Protein AF-A0A2G6HIY7-F1 (afdb_monomer)

pLDDT: mean 89.02, std 12.28, range [42.38, 97.38]

Radius of gyration: 20.99 Å; Cα contacts (8 Å, |Δi|>4): 60; chains: 1; bounding box: 28×36×67 Å

Foldseek 3Di:
DDDPPPPDDDDDDDDADVDPTVDPDDDQLLVVCVVLVHDSVDPVLSVQLVVLLVVCVVVVVVPDDPQVSVQSSCVSSVHHRPD

Structure (mmCIF, N/CA/C/O backbone):
data_AF-A0A2G6HIY7-F1
#
_entry.id   AF-A0A2G6HIY7-F1
#
loop_
_atom_site.group_PDB
_atom_site.id
_atom_site.type_symbol
_atom_site.label_atom_id
_atom_site.label_alt_id
_atom_site.label_comp_id
_atom_site.label_asym_id
_atom_site.label_entity_id
_atom_site.label_seq_id
_atom_site.pdbx_PDB_ins_code
_atom_site.Cartn_x
_atom_site.Cartn_y
_atom_site.Cartn_z
_atom_site.occupancy
_atom_site.B_iso_or_equiv
_atom_site.auth_seq_id
_atom_site.auth_comp_id
_atom_site.auth_asym_id
_atom_site.auth_atom_id
_atom_site.pdbx_PDB_model_num
ATOM 1 N N . MET A 1 1 ? -3.987 -21.986 52.208 1.00 42.38 1 MET A N 1
ATOM 2 C CA . MET A 1 1 ? -4.241 -21.937 50.754 1.00 42.38 1 MET A CA 1
ATOM 3 C C . MET A 1 1 ? -4.656 -20.511 50.437 1.00 42.38 1 MET A C 1
ATOM 5 O O . MET A 1 1 ? -5.671 -20.080 50.961 1.00 42.38 1 MET A O 1
ATOM 9 N N . SER A 1 2 ? -3.811 -19.748 49.741 1.00 44.84 2 SER A N 1
ATOM 10 C CA . SER A 1 2 ? -4.075 -18.342 49.411 1.00 44.84 2 SER A CA 1
ATOM 11 C C . SER A 1 2 ? -4.823 -18.295 48.083 1.00 44.84 2 SER A C 1
ATOM 13 O O . SER A 1 2 ? -4.302 -18.729 47.059 1.00 44.84 2 SE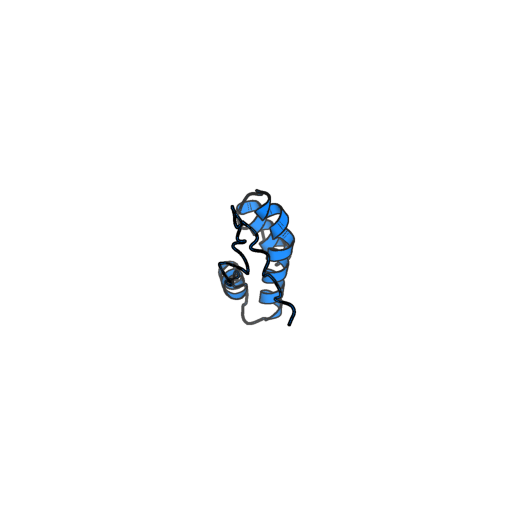R A O 1
ATOM 15 N N . THR A 1 3 ? -6.074 -17.853 48.133 1.00 48.06 3 THR A N 1
ATOM 16 C CA . THR A 1 3 ? -6.924 -17.599 46.974 1.00 48.06 3 THR A CA 1
ATOM 17 C C . THR A 1 3 ? -6.371 -16.379 46.250 1.00 48.06 3 THR A C 1
ATOM 19 O O . THR A 1 3 ? -6.413 -15.268 46.771 1.00 48.06 3 THR A O 1
ATOM 22 N N . THR A 1 4 ? -5.815 -16.579 45.059 1.00 57.72 4 THR A N 1
ATOM 23 C CA . THR A 1 4 ? -5.486 -15.481 44.152 1.00 57.72 4 THR A CA 1
ATOM 24 C C . THR A 1 4 ? -6.803 -14.880 43.664 1.00 57.72 4 THR A C 1
ATOM 26 O O . THR A 1 4 ? -7.442 -15.419 42.763 1.00 57.72 4 THR A O 1
ATOM 29 N N . GLU A 1 5 ? -7.256 -13.802 44.304 1.00 59.03 5 GLU A N 1
ATOM 30 C CA . GLU A 1 5 ? -8.374 -13.000 43.812 1.00 59.03 5 GLU A CA 1
ATOM 31 C C . GLU A 1 5 ? -7.994 -12.421 42.446 1.00 59.03 5 GLU A C 1
ATOM 33 O O . GLU A 1 5 ? -7.114 -11.566 42.324 1.00 59.03 5 GLU A O 1
ATOM 38 N N . LEU A 1 6 ? -8.646 -12.910 41.392 1.00 64.06 6 LEU A N 1
ATOM 39 C CA . LEU A 1 6 ? -8.596 -12.280 40.082 1.00 64.06 6 LEU A CA 1
ATOM 40 C C . LEU A 1 6 ? -9.308 -10.933 40.196 1.00 64.06 6 LEU A C 1
ATOM 42 O O . LEU A 1 6 ? -10.535 -10.860 40.215 1.00 64.06 6 LEU A O 1
ATOM 46 N N . GLN A 1 7 ? -8.527 -9.861 40.286 1.00 63.38 7 GLN A N 1
ATO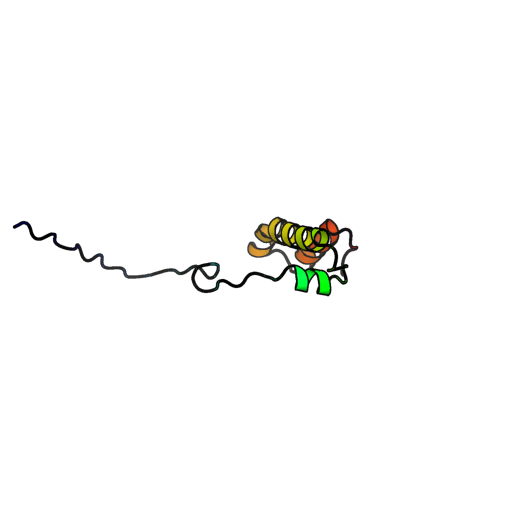M 47 C CA . GLN A 1 7 ? -9.022 -8.492 40.248 1.00 63.38 7 GLN A CA 1
ATOM 48 C C . GLN A 1 7 ? -9.777 -8.268 38.923 1.00 63.38 7 GLN A C 1
ATOM 50 O O . GLN A 1 7 ? -9.168 -8.089 37.866 1.00 63.38 7 GLN A O 1
ATOM 55 N N . GLN A 1 8 ? -11.114 -8.293 38.957 1.00 66.94 8 GLN A N 1
ATOM 56 C CA . GLN A 1 8 ? -11.950 -7.936 37.811 1.00 66.94 8 GLN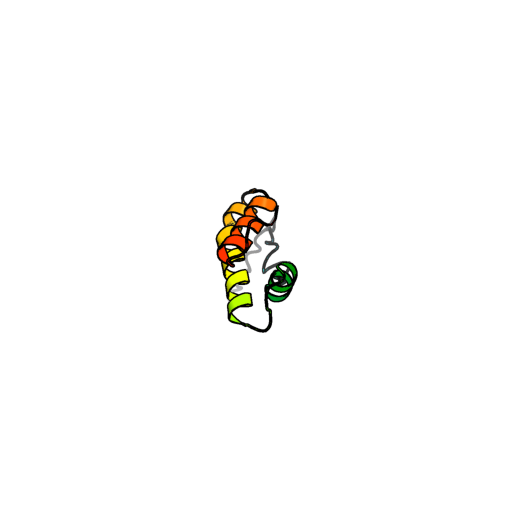 A CA 1
ATOM 57 C C . GLN A 1 8 ? -11.751 -6.449 37.497 1.00 66.94 8 GLN A C 1
ATOM 59 O O . GLN A 1 8 ? -12.242 -5.570 38.206 1.00 66.94 8 GLN A O 1
ATOM 64 N N . LYS A 1 9 ? -11.021 -6.146 36.420 1.00 76.31 9 LYS A N 1
ATOM 65 C CA . LYS A 1 9 ? -10.948 -4.784 35.885 1.00 76.31 9 LYS A CA 1
ATOM 66 C C . LYS A 1 9 ? -12.230 -4.476 35.113 1.00 76.31 9 LYS A C 1
ATOM 68 O O . LYS A 1 9 ? -12.558 -5.161 34.149 1.00 76.31 9 LYS A O 1
ATOM 73 N N . HIS A 1 10 ? -12.933 -3.422 35.515 1.00 86.06 10 HIS A N 1
ATOM 74 C CA . HIS A 1 10 ? -14.146 -2.959 34.844 1.00 86.06 10 HIS A CA 1
ATOM 75 C C . HIS A 1 10 ? -13.793 -2.123 33.599 1.00 86.06 10 HIS A C 1
ATOM 77 O O . HIS A 1 10 ? -13.643 -0.900 33.675 1.00 86.06 10 HIS A O 1
ATOM 83 N N . ILE A 1 11 ? -13.621 -2.788 32.454 1.00 88.06 11 ILE A N 1
ATOM 84 C CA . ILE A 1 11 ? -13.357 -2.141 31.159 1.00 88.06 11 ILE A CA 1
ATOM 85 C C . ILE A 1 11 ? -14.668 -1.585 30.596 1.00 88.06 11 ILE A C 1
ATOM 87 O O . ILE A 1 11 ? -15.643 -2.314 30.454 1.00 88.06 11 ILE A O 1
ATOM 91 N N . LYS A 1 12 ? -14.688 -0.287 30.271 1.00 92.69 12 LYS A N 1
ATOM 92 C CA . LYS A 1 12 ? -15.869 0.393 29.708 1.00 92.69 12 LYS A CA 1
ATOM 93 C C . LYS A 1 12 ? -15.823 0.545 28.188 1.00 92.69 12 LYS A C 1
ATOM 95 O O . LYS A 1 12 ? -16.872 0.625 27.564 1.00 92.69 12 LYS A O 1
ATOM 100 N N . VAL A 1 13 ? -14.624 0.621 27.610 1.00 95.38 13 VAL A N 1
ATOM 101 C CA . VAL A 1 13 ? -14.407 0.834 26.174 1.00 95.38 13 VAL A CA 1
ATOM 102 C C . VAL A 1 13 ? -13.201 0.020 25.729 1.00 95.38 13 VAL A C 1
ATOM 104 O O . VAL A 1 13 ? -12.202 -0.050 26.447 1.00 95.38 13 VAL A O 1
ATOM 107 N N . VAL A 1 14 ? -13.304 -0.566 24.539 1.00 94.25 14 VAL A N 1
ATOM 108 C CA . VAL A 1 14 ? -12.199 -1.213 23.832 1.00 94.25 14 VAL A CA 1
ATOM 109 C C . VAL A 1 14 ? -12.105 -0.582 22.448 1.00 94.25 14 VAL A C 1
ATOM 111 O O . VAL A 1 14 ? -13.116 -0.448 21.762 1.00 94.25 14 VAL A O 1
ATOM 114 N N . LEU A 1 15 ? -10.898 -0.175 22.068 1.00 96.38 15 LEU A N 1
ATOM 115 C CA . LEU A 1 15 ? -10.582 0.350 20.744 1.00 96.38 15 LEU A CA 1
ATOM 116 C C . LEU A 1 15 ? -9.800 -0.722 19.991 1.00 96.38 15 LEU A C 1
ATOM 118 O O . LEU A 1 15 ? -8.859 -1.296 20.540 1.00 96.38 15 LEU A O 1
ATOM 122 N N . PHE A 1 16 ? -10.199 -0.982 18.752 1.00 96.44 16 PHE A N 1
ATOM 123 C CA . PHE A 1 16 ? -9.514 -1.916 17.870 1.00 96.44 16 PHE A CA 1
ATOM 124 C C . PHE A 1 16 ? -8.922 -1.140 16.704 1.00 96.44 16 PHE A C 1
ATOM 126 O O . PHE A 1 16 ? -9.626 -0.363 16.061 1.00 96.44 16 PHE A O 1
ATOM 133 N N . ASP A 1 17 ? -7.642 -1.375 16.437 1.00 93.69 17 ASP A N 1
ATOM 134 C CA . ASP A 1 17 ? -7.057 -1.007 15.154 1.00 93.69 17 ASP A CA 1
ATOM 135 C C . ASP A 1 17 ? -7.751 -1.801 14.034 1.00 93.69 17 ASP A C 1
ATOM 137 O O . ASP A 1 17 ? -8.260 -2.905 14.246 1.00 93.69 17 ASP A O 1
ATOM 141 N N . VAL A 1 18 ? -7.784 -1.248 12.831 1.00 92.12 18 VAL A N 1
ATOM 142 C CA . VAL A 1 18 ? -8.258 -1.968 11.653 1.00 92.12 18 VAL A CA 1
ATOM 143 C C . VAL A 1 18 ? -7.143 -2.877 11.142 1.00 92.12 18 VAL A C 1
ATOM 145 O O . VAL A 1 18 ? -7.349 -4.084 11.001 1.00 92.12 18 VAL A O 1
ATOM 148 N N . GLY A 1 19 ? -5.953 -2.320 10.903 1.00 89.88 19 GLY A N 1
ATOM 149 C CA . GLY A 1 19 ? -4.827 -3.034 10.307 1.00 89.88 19 GLY A CA 1
ATOM 150 C C . GLY A 1 19 ? -4.161 -3.991 11.293 1.00 89.88 19 GLY A C 1
ATOM 151 O O . GLY A 1 19 ? -3.831 -3.631 12.413 1.00 89.88 19 GLY A O 1
ATOM 152 N N . GLY A 1 20 ? -3.973 -5.252 10.908 1.00 89.69 20 GLY A N 1
ATOM 153 C CA . GLY A 1 20 ? -3.310 -6.263 11.741 1.00 89.69 20 GLY A CA 1
ATOM 154 C C . GLY A 1 20 ? -4.122 -6.763 12.944 1.00 89.69 20 GLY A C 1
ATOM 155 O O . GLY A 1 20 ? -3.745 -7.779 13.529 1.00 89.69 20 GLY A O 1
ATOM 156 N N . VAL A 1 21 ? -5.246 -6.115 13.274 1.00 95.00 21 VAL A N 1
ATOM 157 C CA . VAL A 1 21 ? -6.157 -6.509 14.358 1.00 95.00 21 VAL A CA 1
ATOM 158 C C . VAL A 1 21 ? -7.484 -7.019 13.796 1.00 95.00 21 VAL A C 1
ATOM 160 O O . VAL A 1 21 ? -7.766 -8.210 13.923 1.00 95.00 21 VAL A O 1
ATOM 163 N N . LEU A 1 22 ? -8.281 -6.165 13.142 1.00 95.38 22 LEU A N 1
ATOM 164 C CA . LEU A 1 22 ? -9.548 -6.586 12.525 1.00 95.38 22 LEU A CA 1
ATOM 165 C C . LEU A 1 22 ? -9.346 -7.180 11.125 1.00 95.38 22 LEU A C 1
ATOM 167 O O . LEU A 1 22 ? -10.046 -8.116 10.742 1.00 95.38 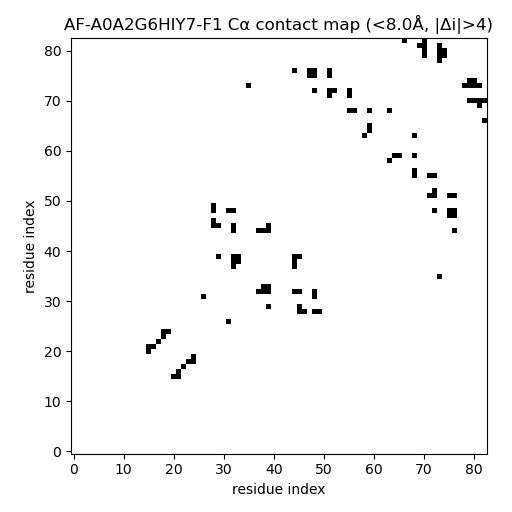22 LEU A O 1
ATOM 171 N N . VAL A 1 23 ? -8.380 -6.658 10.366 1.00 93.50 23 VAL A N 1
ATOM 172 C CA . VAL A 1 23 ? -8.095 -7.047 8.981 1.00 93.50 23 VAL A CA 1
ATOM 173 C C . VAL A 1 23 ? -6.605 -7.328 8.814 1.00 93.50 23 VAL A C 1
ATOM 175 O O . VAL A 1 23 ? -5.759 -6.553 9.244 1.00 93.50 23 VAL A O 1
ATOM 178 N N . LYS A 1 24 ? -6.272 -8.444 8.156 1.00 89.88 24 LYS A N 1
ATOM 179 C CA . LYS A 1 24 ? -4.878 -8.827 7.850 1.00 89.88 24 LYS A CA 1
ATOM 180 C C . LYS A 1 24 ? -4.447 -8.506 6.418 1.00 89.88 24 LYS A C 1
ATOM 182 O O . LYS A 1 24 ? -3.274 -8.663 6.098 1.00 89.88 24 LYS A O 1
ATOM 187 N N . ALA A 1 25 ? -5.391 -8.112 5.566 1.00 86.38 25 ALA A N 1
ATOM 188 C CA . ALA A 1 25 ? -5.121 -7.794 4.173 1.00 86.38 25 ALA A CA 1
ATOM 189 C C . ALA A 1 25 ? -4.201 -6.572 4.061 1.00 86.38 25 ALA A C 1
ATOM 191 O O . ALA A 1 25 ? -4.334 -5.606 4.813 1.00 86.38 25 ALA A O 1
ATOM 192 N N . ARG A 1 26 ? -3.279 -6.635 3.104 1.00 85.81 26 ARG A N 1
ATOM 193 C CA . ARG A 1 26 ? -2.429 -5.525 2.673 1.00 85.81 26 ARG A CA 1
ATOM 194 C C . ARG A 1 26 ? -2.649 -5.308 1.175 1.00 85.81 26 ARG A C 1
ATOM 196 O O . ARG A 1 26 ? -3.030 -6.274 0.510 1.00 85.81 26 ARG A O 1
ATOM 203 N N . PRO A 1 27 ? -2.437 -4.088 0.654 1.00 87.44 27 PRO A N 1
ATOM 204 C CA . PRO A 1 27 ? -2.401 -3.870 -0.785 1.00 87.44 27 PRO A CA 1
ATOM 205 C C . PRO A 1 27 ? -1.413 -4.838 -1.439 1.00 87.44 27 PRO A C 1
ATOM 207 O O . PRO A 1 27 ? -0.309 -5.032 -0.930 1.00 87.44 27 PRO A O 1
ATOM 210 N N . ASP A 1 28 ? -1.835 -5.467 -2.531 1.00 92.38 28 ASP A N 1
ATOM 211 C CA . ASP A 1 28 ? -0.988 -6.378 -3.290 1.00 92.38 28 ASP A CA 1
ATOM 212 C C . ASP A 1 28 ? -0.139 -5.570 -4.275 1.00 92.38 28 ASP A C 1
ATOM 214 O O . ASP A 1 28 ? -0.654 -5.008 -5.244 1.00 92.38 28 ASP A O 1
ATOM 218 N N . ALA A 1 29 ? 1.163 -5.487 -4.008 1.00 93.56 29 ALA A N 1
ATOM 219 C CA . ALA A 1 29 ? 2.089 -4.730 -4.837 1.00 93.56 29 ALA A CA 1
ATOM 220 C C . ALA A 1 29 ? 2.196 -5.279 -6.270 1.00 93.56 29 ALA A C 1
ATOM 222 O O . ALA A 1 29 ? 2.493 -4.503 -7.176 1.00 93.56 29 ALA A O 1
ATOM 223 N N . GLU A 1 30 ? 1.921 -6.569 -6.507 1.00 94.19 30 GLU A N 1
ATOM 224 C CA . GLU A 1 30 ? 1.884 -7.126 -7.865 1.00 94.19 30 GLU A CA 1
ATOM 225 C C . GLU A 1 30 ? 0.704 -6.543 -8.648 1.00 94.19 30 GLU A C 1
ATOM 227 O O . GLU A 1 30 ? 0.885 -6.044 -9.756 1.00 94.19 30 GLU A O 1
ATOM 232 N N . VAL A 1 31 ? -0.482 -6.497 -8.034 1.00 94.31 31 VAL A N 1
ATOM 233 C CA . VAL A 1 31 ? -1.692 -5.913 -8.641 1.00 94.31 31 VAL A CA 1
ATOM 234 C C . VAL A 1 31 ? -1.512 -4.418 -8.921 1.00 94.31 31 VAL A C 1
ATOM 236 O O . VAL A 1 31 ? -1.948 -3.908 -9.957 1.00 94.31 31 VAL A O 1
ATOM 239 N N . ILE A 1 32 ? -0.845 -3.690 -8.023 1.00 93.75 32 ILE A N 1
ATOM 240 C CA . ILE A 1 32 ? -0.541 -2.271 -8.247 1.00 93.75 32 ILE A CA 1
ATOM 241 C C . ILE A 1 32 ? 0.484 -2.100 -9.374 1.00 93.75 32 ILE A C 1
ATOM 243 O O . ILE A 1 32 ? 0.274 -1.268 -10.257 1.00 93.75 32 ILE A O 1
ATOM 247 N N . ALA A 1 33 ? 1.544 -2.913 -9.413 1.00 94.56 33 ALA A N 1
ATOM 248 C CA . ALA A 1 33 ? 2.508 -2.904 -10.513 1.00 94.56 33 ALA A CA 1
ATOM 249 C C . ALA A 1 33 ? 1.835 -3.200 -11.868 1.00 94.56 33 ALA A C 1
ATOM 251 O O . ALA A 1 33 ? 2.150 -2.547 -12.866 1.00 94.56 33 ALA A O 1
ATOM 252 N N . GLU A 1 34 ? 0.871 -4.128 -11.902 1.00 94.50 34 GLU A N 1
ATOM 253 C CA . GLU A 1 34 ? 0.039 -4.401 -13.081 1.00 94.50 34 GLU A CA 1
ATOM 254 C C . GLU A 1 34 ? -0.758 -3.168 -13.510 1.00 94.50 34 GLU A C 1
ATOM 256 O O . GLU A 1 34 ? -0.779 -2.805 -14.687 1.00 94.50 34 GLU A O 1
ATOM 261 N N . THR A 1 35 ? -1.386 -2.500 -12.541 1.00 93.06 35 THR A N 1
ATOM 262 C CA . THR A 1 35 ? -2.210 -1.304 -12.762 1.00 93.06 35 THR A CA 1
ATOM 263 C C . THR A 1 35 ? -1.376 -0.160 -13.342 1.00 93.06 35 THR A C 1
ATOM 265 O O . THR A 1 35 ? -1.818 0.535 -14.259 1.00 93.06 35 THR A O 1
ATOM 268 N N . LEU A 1 36 ? -0.128 -0.029 -12.885 1.00 91.62 36 LEU A N 1
ATOM 269 C CA . LEU A 1 36 ? 0.873 0.899 -13.414 1.00 91.62 36 LEU A CA 1
ATOM 270 C C . LEU A 1 36 ? 1.498 0.440 -14.747 1.00 91.62 36 LEU A C 1
ATOM 272 O O . LEU A 1 36 ? 2.398 1.097 -15.267 1.00 91.62 36 LEU A O 1
ATOM 276 N N . LYS A 1 37 ? 1.021 -0.670 -15.330 1.00 92.38 37 LYS A N 1
ATOM 277 C CA . LYS A 1 37 ? 1.507 -1.266 -16.588 1.00 92.38 37 LYS A CA 1
ATOM 278 C C . LYS A 1 37 ? 2.998 -1.621 -16.554 1.00 92.38 37 LYS A C 1
ATOM 280 O O . LYS A 1 37 ? 3.671 -1.590 -17.587 1.00 92.38 37 LYS A O 1
ATOM 285 N N . MET A 1 38 ? 3.519 -1.969 -15.380 1.00 89.31 38 MET A N 1
ATOM 286 C CA . MET A 1 38 ? 4.914 -2.361 -15.203 1.00 89.31 38 MET A CA 1
ATOM 287 C C . MET A 1 38 ? 5.117 -3.861 -15.454 1.00 89.31 38 MET A C 1
ATOM 289 O O . MET A 1 38 ? 4.193 -4.673 -15.392 1.00 89.31 38 MET A O 1
ATOM 293 N N . ASN A 1 39 ? 6.358 -4.255 -15.751 1.00 84.56 39 ASN A N 1
ATOM 294 C CA . ASN A 1 39 ? 6.692 -5.655 -16.000 1.00 84.56 39 ASN A CA 1
ATOM 295 C C . ASN A 1 39 ? 6.747 -6.462 -14.691 1.00 84.56 39 ASN A C 1
ATOM 297 O O . ASN A 1 39 ? 7.790 -6.546 -14.049 1.00 84.56 39 ASN A O 1
ATOM 301 N N . MET A 1 40 ? 5.642 -7.125 -14.352 1.00 78.75 40 MET A N 1
ATOM 302 C CA . MET A 1 40 ? 5.511 -7.946 -13.140 1.00 78.75 40 MET A CA 1
ATOM 303 C C . MET A 1 40 ? 6.438 -9.170 -13.074 1.00 78.75 40 MET A C 1
ATOM 305 O O . MET A 1 40 ? 6.566 -9.786 -12.021 1.00 78.75 40 MET A O 1
ATOM 309 N N . ARG A 1 41 ? 7.086 -9.567 -14.181 1.00 78.81 41 ARG A N 1
ATOM 310 C CA . ARG A 1 41 ? 8.032 -10.701 -14.165 1.00 78.81 41 ARG A CA 1
ATOM 311 C C . ARG A 1 41 ? 9.342 -10.360 -13.459 1.00 78.81 41 ARG A C 1
ATOM 313 O O . ARG A 1 41 ? 10.133 -11.264 -13.193 1.00 78.81 41 ARG A O 1
ATOM 320 N N . ASP A 1 42 ? 9.578 -9.080 -13.192 1.00 87.25 42 ASP A N 1
ATOM 321 C CA . ASP A 1 42 ? 10.715 -8.611 -12.422 1.00 87.25 42 ASP A CA 1
ATOM 322 C C . ASP A 1 42 ? 10.311 -8.405 -10.956 1.00 87.25 42 ASP A C 1
ATOM 324 O O . ASP A 1 42 ? 9.556 -7.497 -10.610 1.00 87.25 42 ASP A O 1
ATOM 328 N N . ALA A 1 43 ? 10.838 -9.249 -10.070 1.00 89.88 43 ALA A N 1
ATOM 329 C CA . ALA A 1 43 ? 10.563 -9.158 -8.641 1.00 89.88 43 ALA A CA 1
ATOM 330 C C . ALA A 1 43 ? 11.093 -7.855 -8.008 1.00 89.88 43 ALA A C 1
ATOM 332 O O . ALA A 1 43 ? 10.616 -7.469 -6.939 1.00 89.88 43 ALA A O 1
ATOM 333 N N . GLU A 1 44 ? 12.065 -7.176 -8.630 1.00 92.94 44 GLU A N 1
ATOM 334 C CA . GLU A 1 44 ? 12.511 -5.857 -8.166 1.00 92.94 44 GLU A CA 1
ATOM 335 C C . GLU A 1 44 ? 11.469 -4.771 -8.434 1.00 92.94 44 GLU A C 1
ATOM 337 O O . GLU A 1 44 ? 11.328 -3.867 -7.616 1.00 92.94 44 GLU A O 1
ATOM 342 N N . VAL A 1 45 ? 10.681 -4.883 -9.509 1.00 92.25 45 VAL A N 1
ATOM 343 C CA . VAL A 1 45 ? 9.587 -3.941 -9.797 1.00 92.25 45 VAL A CA 1
ATOM 344 C C . VAL A 1 45 ? 8.527 -4.005 -8.703 1.00 92.25 45 VAL A C 1
ATOM 346 O O . VAL A 1 45 ? 8.135 -2.979 -8.159 1.00 92.25 45 VAL A O 1
ATOM 349 N N . VAL A 1 46 ? 8.113 -5.212 -8.319 1.00 94.00 46 VAL A N 1
ATOM 350 C CA . VAL A 1 46 ? 7.118 -5.411 -7.254 1.00 94.00 46 VAL A CA 1
ATOM 351 C C . VAL A 1 46 ? 7.631 -4.857 -5.920 1.00 94.00 46 VAL A C 1
ATOM 353 O O . VAL A 1 46 ? 6.907 -4.155 -5.214 1.00 94.00 46 VAL A O 1
ATOM 356 N N . ARG A 1 47 ? 8.908 -5.108 -5.591 1.00 94.88 47 ARG A N 1
ATOM 357 C CA . ARG A 1 47 ? 9.558 -4.543 -4.394 1.00 94.88 47 ARG A CA 1
ATOM 358 C C . ARG A 1 47 ? 9.644 -3.020 -4.429 1.00 94.88 47 ARG A C 1
ATOM 360 O O . ARG A 1 47 ? 9.538 -2.388 -3.378 1.00 94.88 47 ARG A O 1
ATOM 367 N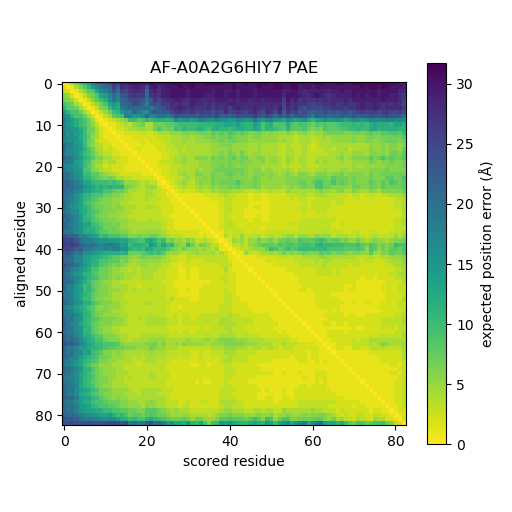 N . LEU A 1 48 ? 9.884 -2.440 -5.602 1.00 95.81 48 LEU A N 1
ATOM 368 C CA . LEU A 1 48 ? 9.971 -0.997 -5.780 1.00 95.81 48 LEU A CA 1
ATOM 369 C C . LEU A 1 48 ? 8.612 -0.336 -5.544 1.00 95.81 48 LEU A C 1
ATOM 371 O O . LEU A 1 48 ? 8.539 0.605 -4.758 1.00 95.81 48 LEU A O 1
ATOM 375 N N . VAL A 1 49 ? 7.547 -0.884 -6.136 1.00 95.69 49 VAL A N 1
ATOM 376 C CA . VAL A 1 49 ? 6.171 -0.406 -5.940 1.00 95.69 49 VAL A CA 1
ATOM 377 C C . VAL A 1 49 ? 5.760 -0.507 -4.471 1.00 95.69 49 VAL A C 1
ATOM 379 O O . VAL A 1 49 ? 5.270 0.472 -3.913 1.00 95.69 49 VAL A O 1
ATOM 382 N N . ASP A 1 50 ? 6.010 -1.646 -3.811 1.00 95.81 50 ASP A N 1
ATOM 383 C CA . ASP A 1 50 ? 5.726 -1.808 -2.376 1.00 95.81 50 ASP A CA 1
ATOM 384 C C . ASP A 1 50 ? 6.444 -0.735 -1.546 1.00 95.81 50 ASP A C 1
ATOM 386 O O . ASP A 1 50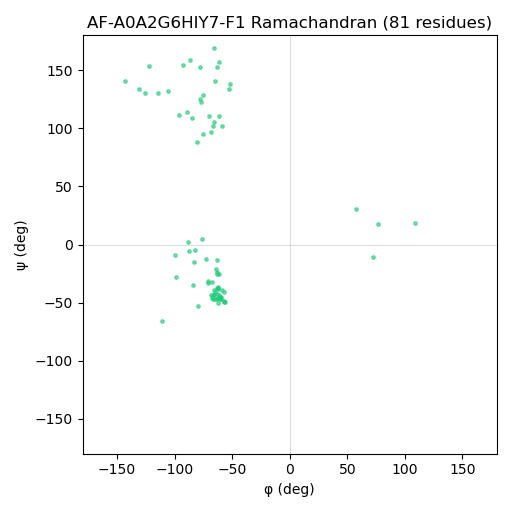 ? 5.819 -0.021 -0.761 1.00 95.81 50 ASP A O 1
ATOM 390 N N . ARG A 1 51 ? 7.750 -0.547 -1.772 1.00 96.88 51 ARG A N 1
A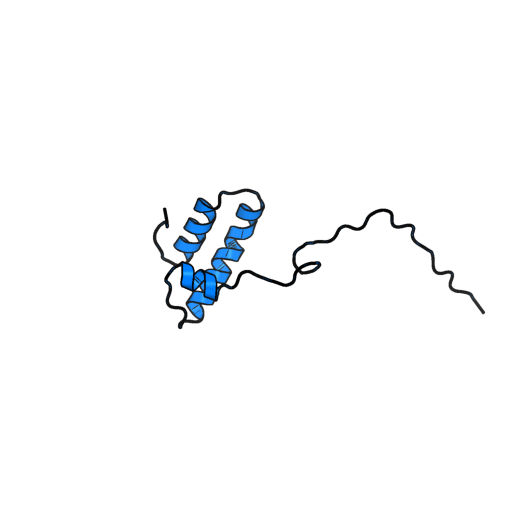TOM 3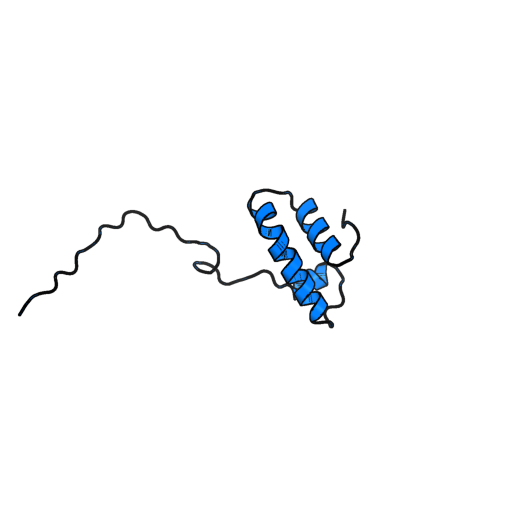91 C CA . ARG A 1 51 ? 8.538 0.463 -1.056 1.00 96.88 51 ARG A CA 1
ATOM 392 C C . ARG A 1 51 ? 8.001 1.876 -1.274 1.00 96.88 51 ARG A C 1
ATOM 394 O O . ARG A 1 51 ? 7.878 2.611 -0.297 1.00 96.88 51 ARG A O 1
ATOM 401 N N . ALA A 1 52 ? 7.712 2.248 -2.519 1.00 96.81 52 ALA A N 1
ATOM 402 C CA . ALA A 1 52 ? 7.207 3.571 -2.861 1.00 96.81 52 ALA A CA 1
ATOM 403 C C . ALA A 1 52 ? 5.859 3.840 -2.172 1.00 96.81 52 ALA A C 1
ATOM 405 O O . ALA A 1 52 ? 5.694 4.869 -1.519 1.00 96.81 52 ALA A O 1
ATOM 406 N N . MET A 1 53 ? 4.931 2.874 -2.210 1.00 96.31 53 MET A N 1
ATOM 407 C CA . MET A 1 53 ? 3.650 2.988 -1.505 1.00 96.31 53 MET A CA 1
ATOM 408 C C . MET A 1 53 ? 3.846 3.217 -0.006 1.00 96.31 53 MET A C 1
ATOM 410 O O . MET A 1 53 ? 3.238 4.125 0.552 1.00 96.31 53 MET A O 1
ATOM 414 N N . TRP A 1 54 ? 4.696 2.425 0.657 1.00 95.06 54 TRP A N 1
ATOM 415 C CA . TRP A 1 54 ? 4.924 2.566 2.100 1.00 95.06 54 TRP A CA 1
ATOM 416 C C . TRP A 1 54 ? 5.638 3.862 2.476 1.00 95.06 54 TRP A C 1
ATOM 418 O O . TRP A 1 54 ? 5.362 4.399 3.547 1.00 95.06 54 TRP A O 1
ATOM 428 N N . PHE A 1 55 ? 6.523 4.367 1.618 1.00 97.38 55 PHE A N 1
ATOM 429 C CA . PHE A 1 55 ? 7.241 5.614 1.859 1.00 97.38 55 PHE A CA 1
ATOM 430 C C . PHE A 1 55 ? 6.298 6.827 1.865 1.00 97.38 55 PHE A C 1
ATOM 432 O O . PHE A 1 55 ? 6.375 7.649 2.774 1.00 97.38 55 PHE A O 1
ATOM 439 N N . HIS A 1 56 ? 5.354 6.899 0.920 1.00 96.81 56 HIS A N 1
ATOM 440 C CA . HIS A 1 56 ? 4.403 8.021 0.819 1.00 96.81 56 HIS A CA 1
ATOM 441 C C . HIS A 1 56 ? 3.127 7.837 1.659 1.00 96.81 56 HIS A C 1
ATOM 443 O O . HIS A 1 56 ? 2.304 8.750 1.761 1.00 96.81 56 HIS A O 1
ATOM 449 N N . ARG A 1 57 ? 2.946 6.667 2.288 1.00 94.69 57 ARG A N 1
ATOM 450 C CA . ARG A 1 57 ? 1.710 6.304 3.000 1.00 94.69 57 ARG A CA 1
ATOM 451 C C . ARG A 1 57 ? 1.396 7.207 4.183 1.00 94.69 57 ARG A C 1
ATOM 453 O O . ARG A 1 57 ? 0.228 7.462 4.434 1.00 94.69 57 ARG A O 1
ATOM 460 N N . GLU A 1 58 ? 2.403 7.671 4.919 1.00 95.31 58 GLU A N 1
ATOM 461 C CA . GLU A 1 58 ? 2.178 8.510 6.104 1.00 95.31 58 GLU A CA 1
ATOM 462 C C . GLU A 1 58 ? 1.491 9.831 5.736 1.00 95.31 58 GLU A C 1
ATOM 464 O O . GLU A 1 58 ? 0.502 10.210 6.359 1.00 95.31 58 GLU A O 1
ATOM 469 N N . SER A 1 59 ? 1.968 10.503 4.686 1.00 95.69 59 SER A N 1
ATOM 470 C CA . SER A 1 59 ? 1.359 11.744 4.199 1.00 95.69 59 SER A CA 1
ATOM 471 C C . SER A 1 59 ? -0.043 11.509 3.639 1.00 95.69 59 SER A C 1
ATOM 473 O O . SER A 1 59 ? -0.954 12.292 3.905 1.00 95.69 59 SER A O 1
ATOM 475 N N . TYR A 1 60 ? -0.246 10.396 2.933 1.00 96.50 60 TYR A N 1
ATOM 476 C CA . TYR A 1 60 ? -1.564 10.015 2.433 1.00 96.50 60 TYR A CA 1
ATOM 477 C C . TYR A 1 60 ? -2.562 9.715 3.562 1.00 96.50 60 TYR A C 1
ATOM 479 O O . TYR A 1 60 ? -3.651 10.283 3.584 1.00 96.50 60 TYR A O 1
ATOM 487 N N . ASP A 1 61 ? -2.163 8.927 4.566 1.00 94.56 61 ASP A N 1
ATOM 488 C CA . ASP A 1 61 ? -2.971 8.648 5.761 1.00 94.56 61 ASP A CA 1
ATOM 489 C C . ASP A 1 61 ? -3.283 9.943 6.555 1.00 94.56 61 ASP A C 1
ATOM 491 O O . ASP A 1 61 ? -4.297 10.012 7.253 1.00 94.56 61 ASP A O 1
ATOM 495 N N . ALA A 1 62 ? -2.446 10.984 6.434 1.00 96.75 62 ALA A N 1
ATOM 496 C CA . ALA A 1 62 ? -2.659 12.307 7.029 1.00 96.75 62 ALA A CA 1
ATOM 497 C C . ALA A 1 62 ? -3.588 13.235 6.212 1.00 96.75 62 ALA A C 1
ATOM 499 O O . ALA A 1 62 ? -3.923 14.323 6.690 1.00 96.75 62 ALA A O 1
ATOM 500 N N . GLY A 1 63 ? -4.034 12.814 5.023 1.00 96.38 63 GLY A N 1
ATOM 501 C CA . GLY A 1 63 ? -5.033 13.519 4.214 1.00 96.38 63 GLY A CA 1
ATOM 502 C C . GLY A 1 63 ? -4.516 14.192 2.939 1.00 96.38 63 GLY A C 1
ATOM 503 O O . GLY A 1 63 ? -5.202 15.077 2.424 1.00 96.38 63 GLY A O 1
ATOM 504 N N . SER A 1 64 ? -3.338 13.815 2.428 1.00 95.38 64 SER A N 1
ATOM 505 C CA . SER A 1 64 ? -2.928 14.175 1.058 1.00 95.38 64 SER A CA 1
ATOM 506 C C . SER A 1 64 ? -3.892 13.599 0.014 1.00 95.38 64 SER A C 1
ATOM 508 O O . SER A 1 64 ? -4.597 12.626 0.285 1.00 95.38 64 SER A O 1
ATOM 510 N N . CYS A 1 65 ? -3.940 14.191 -1.183 1.00 96.12 65 CYS A N 1
ATOM 511 C CA . CYS A 1 65 ? -4.856 13.714 -2.217 1.00 96.12 65 CYS A CA 1
ATOM 512 C C . CYS A 1 65 ? -4.339 12.444 -2.915 1.00 96.12 65 CYS A C 1
ATOM 514 O O . CYS A 1 65 ? -3.131 12.210 -3.017 1.00 96.12 65 CYS A O 1
ATOM 516 N N . ASP A 1 66 ? -5.274 11.642 -3.431 1.00 95.69 66 ASP A N 1
ATOM 517 C CA . ASP A 1 66 ? -4.988 10.394 -4.147 1.00 95.69 66 ASP A CA 1
ATOM 518 C C . ASP A 1 66 ? -4.063 10.627 -5.348 1.00 95.69 66 ASP A C 1
ATOM 520 O O . ASP A 1 66 ? -3.153 9.840 -5.596 1.00 95.69 66 ASP A O 1
ATOM 524 N N . GLU A 1 67 ? -4.287 11.716 -6.086 1.00 95.88 67 GLU A N 1
ATOM 525 C CA . GLU A 1 67 ? -3.520 12.063 -7.285 1.00 95.88 67 GLU A CA 1
ATOM 526 C C . GLU A 1 67 ? -2.039 12.291 -6.964 1.00 95.88 67 GLU A C 1
ATOM 528 O O . GLU A 1 67 ? -1.173 11.675 -7.582 1.00 95.88 67 GLU A O 1
ATOM 533 N N . GLU A 1 68 ? -1.741 13.113 -5.955 1.00 96.12 68 GLU A N 1
ATOM 534 C CA . GLU A 1 68 ? -0.368 13.360 -5.507 1.00 96.12 68 GLU A CA 1
ATOM 535 C C . GLU A 1 68 ? 0.296 12.065 -5.038 1.00 96.12 68 GLU A C 1
ATOM 537 O O . GLU A 1 68 ? 1.417 11.767 -5.448 1.00 96.12 68 GLU A O 1
ATOM 542 N N . PHE A 1 69 ? -0.399 11.264 -4.224 1.00 97.00 69 PHE A N 1
ATOM 543 C CA . PHE A 1 69 ? 0.133 9.994 -3.736 1.00 97.00 69 PHE A CA 1
ATOM 544 C C . PHE A 1 69 ? 0.522 9.062 -4.890 1.00 97.00 69 PHE A C 1
ATOM 546 O O . PHE A 1 69 ? 1.644 8.550 -4.923 1.00 97.00 69 PHE A O 1
ATOM 553 N N . TRP A 1 70 ? -0.370 8.867 -5.863 1.00 96.31 70 TRP A N 1
ATOM 554 C CA . TRP A 1 70 ? -0.099 7.971 -6.984 1.00 96.31 70 TRP A CA 1
ATOM 555 C C . TRP A 1 70 ? 0.948 8.524 -7.952 1.00 96.31 70 TRP A C 1
ATOM 557 O O . TRP A 1 70 ? 1.742 7.737 -8.468 1.00 96.31 70 TRP A O 1
ATOM 567 N N . ASN A 1 71 ? 1.022 9.844 -8.140 1.00 96.31 71 ASN A N 1
ATOM 568 C CA . ASN A 1 71 ? 2.085 10.476 -8.921 1.00 96.31 71 ASN A CA 1
ATOM 569 C C . ASN A 1 71 ? 3.458 10.298 -8.259 1.00 96.31 71 ASN A C 1
ATOM 571 O O . ASN A 1 71 ? 4.422 9.968 -8.949 1.00 96.31 71 ASN A O 1
ATOM 575 N N . TYR A 1 72 ? 3.559 10.415 -6.932 1.00 96.62 72 TYR A N 1
ATOM 576 C CA . TYR A 1 72 ? 4.812 10.140 -6.225 1.00 96.62 72 TYR A CA 1
ATOM 577 C C . TYR A 1 72 ? 5.216 8.663 -6.294 1.00 96.62 72 TYR A C 1
ATOM 579 O O . TYR A 1 72 ? 6.373 8.359 -6.587 1.00 96.62 72 TYR A O 1
ATOM 587 N N . VAL A 1 73 ? 4.269 7.737 -6.101 1.00 96.19 73 VAL A N 1
ATOM 588 C CA . VAL A 1 73 ? 4.529 6.293 -6.239 1.00 96.19 73 VAL A CA 1
ATOM 589 C C . VAL A 1 73 ? 5.000 5.950 -7.656 1.00 96.19 73 VAL A C 1
ATOM 591 O O . VAL A 1 73 ? 5.975 5.216 -7.823 1.00 96.19 73 VAL A O 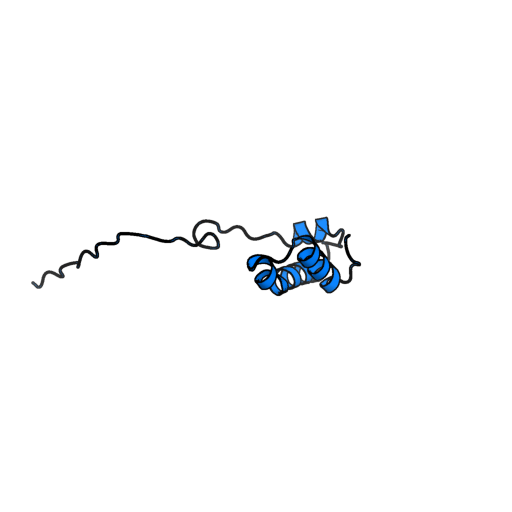1
ATOM 594 N N . ALA A 1 74 ? 4.339 6.494 -8.680 1.00 95.31 74 ALA A N 1
ATOM 595 C CA . ALA A 1 74 ? 4.719 6.316 -10.078 1.00 95.31 74 ALA A CA 1
ATOM 596 C C . ALA A 1 74 ? 6.105 6.917 -10.375 1.00 95.31 74 ALA A C 1
ATOM 598 O O . ALA A 1 74 ? 6.931 6.263 -11.018 1.00 95.31 74 ALA A O 1
ATOM 599 N N . GLY A 1 75 ? 6.388 8.112 -9.851 1.00 95.81 75 GLY A N 1
ATOM 600 C CA . GLY A 1 75 ? 7.672 8.797 -9.996 1.00 95.81 75 GLY A CA 1
ATOM 601 C C . GLY A 1 75 ? 8.842 7.998 -9.420 1.00 95.81 75 GLY A C 1
ATOM 602 O O . GLY A 1 75 ? 9.848 7.806 -10.104 1.00 95.81 75 GLY A O 1
ATOM 603 N N . ASP A 1 76 ? 8.686 7.430 -8.220 1.00 95.94 76 ASP A N 1
ATOM 604 C CA . ASP A 1 76 ? 9.689 6.539 -7.612 1.00 95.94 76 ASP A CA 1
ATOM 605 C C . ASP A 1 76 ? 9.907 5.251 -8.430 1.00 95.94 76 ASP A C 1
ATOM 607 O O . ASP A 1 76 ? 10.977 4.639 -8.379 1.00 95.94 76 ASP A O 1
ATOM 611 N N . CYS A 1 77 ? 8.908 4.860 -9.225 1.00 94.06 77 CYS A N 1
ATOM 612 C CA . CYS A 1 77 ? 8.960 3.734 -10.155 1.00 94.06 77 CYS A CA 1
ATOM 613 C C . CYS A 1 77 ? 9.493 4.106 -11.555 1.00 94.06 77 CYS A C 1
ATOM 615 O O . CYS A 1 77 ? 9.553 3.243 -12.434 1.00 94.06 77 CYS A O 1
ATOM 617 N N . GLY A 1 78 ? 9.893 5.363 -11.776 1.00 93.44 78 GLY A N 1
ATOM 618 C CA . GLY A 1 78 ? 10.419 5.856 -13.053 1.00 93.44 78 GLY A CA 1
ATOM 619 C C . GLY A 1 78 ? 9.353 6.113 -14.123 1.00 93.44 78 GLY A C 1
ATOM 620 O O . GLY A 1 78 ? 9.681 6.175 -15.310 1.00 93.44 78 GLY A O 1
ATOM 621 N N . LEU A 1 79 ? 8.087 6.232 -13.725 1.00 93.62 79 LEU A N 1
ATOM 622 C CA . LEU A 1 79 ? 6.970 6.556 -14.607 1.00 93.62 79 LEU A CA 1
ATOM 623 C C . LEU A 1 79 ? 6.718 8.075 -14.629 1.00 93.62 79 LEU A C 1
ATOM 625 O O . LEU A 1 79 ? 7.075 8.770 -13.675 1.00 93.62 79 LEU A O 1
ATOM 629 N N . PRO A 1 80 ? 6.126 8.613 -15.712 1.00 92.31 80 PRO A N 1
ATOM 630 C CA . PRO A 1 80 ? 5.640 9.989 -15.713 1.00 92.31 80 PRO A CA 1
ATOM 631 C C . PRO A 1 80 ? 4.473 10.160 -14.729 1.00 92.31 80 PRO A C 1
ATOM 633 O O . PRO A 1 80 ? 3.900 9.175 -14.256 1.00 92.31 80 PRO A O 1
ATOM 636 N N . GLU A 1 81 ? 4.093 11.414 -14.483 1.00 90.25 81 GLU A N 1
ATOM 637 C CA . GLU A 1 81 ? 2.817 11.734 -13.836 1.00 90.25 81 GLU A CA 1
ATOM 638 C C . GLU A 1 81 ? 1.668 11.025 -14.573 1.00 90.25 81 GLU A C 1
ATOM 640 O O . GLU A 1 81 ? 1.663 10.898 -15.803 1.00 90.25 81 GLU A O 1
ATOM 645 N N . LEU A 1 82 ? 0.738 10.475 -13.795 1.00 85.38 82 LEU A N 1
ATOM 646 C CA . LEU A 1 82 ? -0.375 9.668 -14.288 1.00 85.38 82 LEU A CA 1
ATOM 647 C C . LEU A 1 82 ? -1.557 10.535 -14.755 1.00 85.38 82 LEU A C 1
ATOM 649 O O . LEU A 1 82 ? -2.443 10.009 -15.438 1.00 85.38 82 LEU A O 1
ATOM 653 N N . SER A 1 83 ? -1.564 11.823 -14.387 1.00 66.69 83 SER A N 1
ATOM 654 C CA . SER A 1 83 ? -2.594 12.830 -14.670 1.00 66.69 83 SER A CA 1
ATOM 655 C C . SER A 1 83 ? -2.080 14.016 -15.485 1.00 66.69 83 SER A C 1
ATOM 657 O O . SER A 1 83 ? -0.909 14.414 -15.316 1.00 66.69 83 SER A O 1
#

Solvent-accessible surface area (backbone atoms only — not comparable to full-atom values): 5323 Å² total; per-residue (Å²): 135,85,80,81,76,77,79,81,76,88,79,89,79,86,87,76,59,56,76,78,66,75,37,81,83,71,88,56,32,58,63,50,31,50,74,71,70,45,68,72,90,39,69,64,52,31,53,47,45,42,51,32,47,63,70,51,37,64,56,42,79,73,66,50,56,70,67,60,51,52,29,51,33,30,42,76,66,75,42,68,70,86,122

Secondary structure (DSSP, 8-state):
-----------------TBTTTB-----HHHHHHHTT--TT-HHHHHHHHHHHHHHHHHHHTT--HHHHHHHHHHHTTPPP--

Sequence (83 aa):
MSTTELQQKHIKVVLFDVGGVLVKARPDAEVIAETLKMNMRDAEVVRLVDRAMWFHRESYDAGSCDEEFWNYVAGDCGLPELS

Mean predicted aligned error: 7.11 Å